Protein AF-A0A2H1KBW0-F1 (afdb_monomer_lite)

Sequence (63 aa):
MQTRTVSALRILPDEQAEPIVMAFYQGMTHTQISENLQVPLGTIKSRIRDGMKKLREELEASR

Structure (mmCIF, N/CA/C/O backbone):
data_AF-A0A2H1KBW0-F1
#
_entry.id   AF-A0A2H1KBW0-F1
#
loop_
_atom_site.group_PDB
_atom_site.id
_atom_site.type_symbol
_atom_site.label_atom_id
_atom_site.label_alt_id
_atom_site.label_comp_id
_atom_site.label_asym_id
_atom_site.label_entity_id
_atom_site.label_seq_id
_atom_site.pdbx_PDB_ins_code
_atom_site.Cartn_x
_atom_site.Cartn_y
_atom_site.Cartn_z
_atom_site.occupancy
_atom_site.B_iso_or_equiv
_atom_site.auth_seq_id
_atom_site.auth_comp_id
_atom_site.auth_asym_id
_atom_site.auth_atom_id
_atom_site.pdbx_PDB_model_num
ATOM 1 N N . MET A 1 1 ? -7.716 -5.433 -24.475 1.00 44.34 1 MET A N 1
ATOM 2 C CA . MET A 1 1 ? -6.416 -4.767 -24.238 1.00 44.34 1 MET A CA 1
ATOM 3 C C . MET A 1 1 ? -6.179 -4.732 -22.740 1.00 44.34 1 MET A C 1
ATOM 5 O O . MET A 1 1 ? -6.936 -4.069 -22.047 1.00 44.34 1 MET A O 1
ATOM 9 N N . GLN A 1 2 ? -5.222 -5.501 -22.222 1.00 48.91 2 GLN A N 1
ATOM 10 C CA . GLN A 1 2 ? -4.847 -5.418 -20.807 1.00 48.91 2 GLN A CA 1
ATOM 11 C C . GLN A 1 2 ? -3.952 -4.181 -20.646 1.00 48.91 2 GLN A C 1
ATOM 13 O O . GLN A 1 2 ? -2.939 -4.062 -21.334 1.00 48.91 2 GLN A O 1
ATOM 18 N N . THR A 1 3 ? -4.365 -3.214 -19.829 1.00 64.12 3 THR A N 1
ATOM 19 C CA . THR A 1 3 ? -3.604 -1.978 -19.593 1.00 64.12 3 THR A CA 1
ATOM 20 C C . THR A 1 3 ? -2.277 -2.336 -18.919 1.00 64.12 3 THR A C 1
ATOM 22 O O . THR A 1 3 ? -2.282 -3.130 -17.984 1.00 64.12 3 THR A O 1
ATOM 25 N N . ARG A 1 4 ? -1.147 -1.756 -19.353 1.00 71.62 4 ARG A N 1
ATOM 26 C CA . ARG A 1 4 ? 0.220 -2.029 -18.841 1.00 71.62 4 ARG A CA 1
ATOM 27 C C . ARG A 1 4 ? 0.313 -2.076 -17.303 1.00 71.62 4 ARG A C 1
ATOM 29 O O . ARG A 1 4 ? 1.050 -2.886 -16.753 1.00 71.62 4 ARG A O 1
ATOM 36 N N . THR A 1 5 ? -0.489 -1.262 -16.617 1.00 70.12 5 THR A N 1
ATOM 37 C CA . THR A 1 5 ? -0.633 -1.229 -15.152 1.00 70.12 5 THR A CA 1
ATOM 38 C C . THR A 1 5 ? -1.145 -2.543 -14.556 1.00 70.12 5 THR A C 1
ATOM 40 O O . THR A 1 5 ? -0.651 -2.982 -13.525 1.00 70.12 5 THR A O 1
ATOM 43 N N . VAL A 1 6 ? -2.109 -3.198 -15.208 1.00 75.38 6 VAL A N 1
ATOM 44 C CA . VAL A 1 6 ? -2.668 -4.485 -14.762 1.00 75.38 6 VAL A CA 1
ATOM 45 C C . VAL A 1 6 ? -1.615 -5.584 -14.876 1.00 75.38 6 VAL A C 1
ATOM 47 O O . VAL A 1 6 ? -1.491 -6.406 -13.975 1.00 75.38 6 VAL A O 1
ATOM 50 N N . SER A 1 7 ? -0.808 -5.564 -15.938 1.00 80.06 7 SER A N 1
ATOM 51 C CA . SER A 1 7 ? 0.316 -6.489 -16.106 1.00 80.06 7 SER A CA 1
ATOM 52 C C . SER A 1 7 ? 1.363 -6.309 -15.002 1.00 80.06 7 SER A C 1
ATOM 54 O O . SER A 1 7 ? 1.818 -7.294 -14.430 1.00 80.06 7 SER A O 1
ATOM 56 N N . ALA A 1 8 ? 1.686 -5.059 -14.654 1.00 80.75 8 ALA A N 1
ATOM 57 C CA . ALA A 1 8 ? 2.619 -4.734 -13.576 1.00 80.75 8 ALA A CA 1
ATOM 58 C C . ALA A 1 8 ? 2.071 -5.079 -12.177 1.00 80.75 8 ALA A C 1
ATOM 60 O O . ALA A 1 8 ? 2.834 -5.354 -11.263 1.00 80.75 8 ALA A O 1
ATOM 61 N N . LEU A 1 9 ? 0.753 -5.132 -11.974 1.00 88.12 9 LEU A N 1
ATOM 62 C CA . LEU A 1 9 ? 0.201 -5.613 -10.701 1.00 88.12 9 LEU A CA 1
ATOM 63 C C . LEU A 1 9 ? 0.425 -7.118 -10.494 1.00 88.12 9 LEU A C 1
ATOM 65 O O . LEU A 1 9 ? 0.560 -7.549 -9.355 1.00 88.12 9 LEU A O 1
ATOM 69 N N . ARG A 1 10 ? 0.519 -7.914 -11.570 1.00 88.06 10 ARG A N 1
ATOM 70 C CA . ARG A 1 10 ? 0.689 -9.381 -11.489 1.00 88.06 10 ARG A CA 1
ATOM 71 C C . ARG A 1 10 ? 2.072 -9.832 -11.017 1.00 88.06 10 ARG A C 1
ATOM 73 O O . ARG A 1 10 ? 2.231 -10.999 -10.683 1.00 88.06 10 ARG A O 1
ATOM 80 N N . 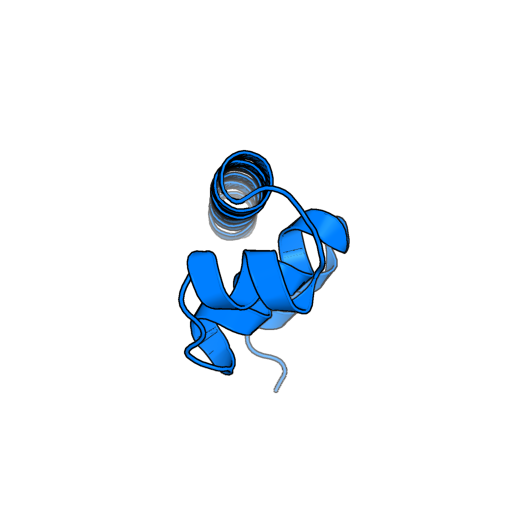ILE A 1 11 ? 3.066 -8.948 -11.031 1.00 88.69 11 ILE A N 1
ATOM 81 C CA . ILE A 1 11 ? 4.427 -9.250 -10.555 1.00 88.69 11 ILE A CA 1
ATOM 82 C C . ILE A 1 11 ? 4.607 -8.951 -9.061 1.00 88.69 11 ILE A C 1
ATOM 84 O O . ILE A 1 11 ? 5.622 -9.317 -8.470 1.00 88.69 11 ILE A O 1
ATOM 88 N N . LEU A 1 12 ? 3.641 -8.272 -8.438 1.00 93.12 12 LEU A N 1
ATOM 89 C CA . LEU A 1 12 ? 3.669 -8.034 -7.005 1.00 93.12 12 LEU A CA 1
ATOM 90 C C . LEU A 1 12 ? 3.210 -9.288 -6.247 1.00 93.12 12 LEU A C 1
ATOM 92 O O . LEU A 1 12 ? 2.292 -9.968 -6.702 1.00 93.12 12 LEU A O 1
ATOM 96 N N . PRO A 1 13 ? 3.772 -9.557 -5.054 1.00 95.31 13 PRO A N 1
ATOM 97 C CA . PRO A 1 13 ? 3.151 -10.466 -4.098 1.00 95.31 13 PRO A CA 1
ATOM 98 C C . PRO A 1 13 ? 1.707 -10.043 -3.81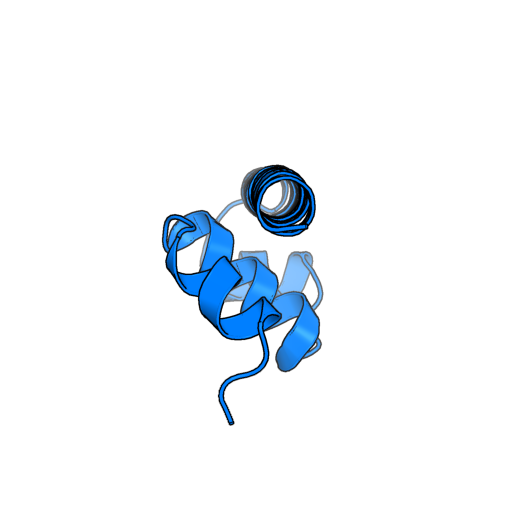1 1.00 95.31 13 PRO A C 1
ATOM 100 O O . PRO A 1 13 ? 1.439 -8.844 -3.688 1.00 95.31 13 PRO A O 1
ATOM 103 N N . ASP A 1 14 ? 0.806 -11.009 -3.628 1.00 94.81 14 ASP A N 1
ATOM 104 C CA . ASP A 1 14 ? -0.623 -10.743 -3.396 1.00 94.81 14 ASP A CA 1
ATOM 105 C C . ASP A 1 14 ? -0.848 -9.794 -2.216 1.00 94.81 14 ASP A C 1
ATOM 107 O O . ASP A 1 14 ? -1.624 -8.847 -2.306 1.00 94.81 14 ASP A O 1
ATOM 111 N N . GLU A 1 15 ? -0.064 -9.955 -1.149 1.00 96.00 15 GLU A N 1
ATOM 112 C CA . GLU A 1 15 ? -0.117 -9.081 0.022 1.00 96.00 15 GLU A CA 1
ATOM 113 C C . GLU A 1 15 ? 0.220 -7.605 -0.265 1.00 96.00 15 GLU A C 1
ATOM 115 O O . GLU A 1 15 ? -0.117 -6.732 0.532 1.00 96.00 15 GLU A O 1
ATOM 120 N N . GLN A 1 16 ? 0.886 -7.306 -1.381 1.00 96.62 16 GLN A N 1
ATOM 121 C CA . GLN A 1 16 ? 1.169 -5.949 -1.854 1.00 96.62 16 GLN A CA 1
ATOM 122 C C . GLN A 1 16 ? 0.152 -5.521 -2.920 1.00 96.62 16 GLN A C 1
ATOM 124 O O . GLN A 1 16 ? -0.314 -4.384 -2.890 1.00 96.62 16 GLN A O 1
ATOM 129 N N . ALA A 1 17 ? -0.219 -6.424 -3.833 1.00 96.06 17 ALA A N 1
ATOM 130 C CA . ALA A 1 17 ? -1.150 -6.153 -4.925 1.00 96.06 17 ALA A CA 1
ATOM 131 C C . ALA A 1 17 ? -2.582 -5.898 -4.434 1.00 96.06 17 ALA A C 1
ATOM 133 O O . ALA A 1 17 ? -3.205 -4.916 -4.834 1.00 96.06 17 ALA A O 1
ATOM 134 N N . GLU A 1 18 ? -3.097 -6.756 -3.554 1.00 96.62 18 GLU A N 1
ATOM 135 C CA . GLU A 1 18 ? -4.469 -6.705 -3.045 1.00 96.62 18 GLU A CA 1
ATOM 136 C C . GLU A 1 18 ? -4.814 -5.348 -2.405 1.00 96.62 18 GLU A C 1
ATOM 138 O O . GLU A 1 18 ? -5.745 -4.696 -2.885 1.00 96.62 18 GLU A O 1
ATOM 143 N N . PRO A 1 19 ? -4.063 -4.829 -1.411 1.00 97.81 19 PRO A N 1
ATOM 144 C CA . PRO A 1 19 ? -4.393 -3.541 -0.805 1.00 97.81 19 PRO A CA 1
ATOM 145 C C . PRO A 1 19 ? -4.229 -2.357 -1.774 1.00 97.81 19 PRO A C 1
ATOM 147 O O . PRO A 1 19 ? -4.945 -1.365 -1.647 1.00 97.81 19 PRO A O 1
ATOM 150 N N . ILE A 1 20 ? -3.343 -2.450 -2.775 1.00 96.56 20 ILE A N 1
ATOM 151 C CA . ILE A 1 20 ? -3.253 -1.449 -3.852 1.00 96.56 20 ILE A CA 1
ATOM 152 C C . ILE A 1 20 ? -4.532 -1.483 -4.694 1.00 96.56 20 ILE A C 1
ATOM 154 O O . ILE A 1 20 ? -5.117 -0.438 -4.977 1.00 96.56 20 ILE A O 1
ATOM 158 N N . VAL A 1 21 ? -5.012 -2.673 -5.059 1.00 95.50 21 VAL A N 1
ATOM 159 C CA . VAL A 1 21 ? -6.238 -2.807 -5.848 1.00 95.50 21 VAL A CA 1
ATOM 160 C C . VAL A 1 21 ? -7.445 -2.262 -5.087 1.00 95.50 21 VAL A C 1
ATOM 162 O O . VAL A 1 21 ? -8.226 -1.495 -5.650 1.00 95.50 21 VAL A O 1
ATOM 165 N N . MET A 1 22 ? -7.575 -2.591 -3.802 1.00 97.31 22 MET A N 1
ATOM 166 C CA . MET A 1 22 ? -8.654 -2.078 -2.955 1.00 97.31 22 MET A CA 1
ATOM 167 C C . MET A 1 22 ? -8.620 -0.548 -2.838 1.00 97.31 22 MET A C 1
ATOM 169 O O . MET A 1 22 ? -9.658 0.105 -2.947 1.00 97.31 22 MET A O 1
ATOM 173 N N . ALA A 1 23 ? -7.432 0.043 -2.688 1.00 96.94 23 ALA A N 1
ATOM 174 C CA . ALA A 1 23 ? -7.291 1.492 -2.589 1.00 96.94 23 ALA A CA 1
ATOM 175 C C . ALA A 1 23 ? -7.670 2.209 -3.896 1.00 96.94 23 ALA A C 1
ATOM 177 O O . ALA A 1 23 ? -8.445 3.164 -3.879 1.00 96.94 23 ALA A O 1
ATOM 178 N N . PHE A 1 24 ? -7.148 1.749 -5.037 1.00 93.19 24 PHE A N 1
ATOM 179 C CA . PHE A 1 24 ? -7.270 2.479 -6.305 1.00 93.19 24 PHE A CA 1
ATOM 180 C C . PHE A 1 24 ? -8.495 2.102 -7.142 1.00 93.19 24 PHE A C 1
ATOM 182 O O . PHE A 1 24 ? -9.026 2.962 -7.840 1.00 93.19 24 PHE A O 1
ATOM 189 N N . TYR A 1 25 ? -8.948 0.848 -7.091 1.00 91.62 25 TYR A N 1
ATOM 190 C CA . TYR A 1 25 ? -10.083 0.379 -7.897 1.00 91.62 25 TYR A CA 1
ATOM 191 C C . TYR A 1 25 ? -11.374 0.238 -7.095 1.00 91.62 25 TYR A C 1
ATOM 193 O O . TYR A 1 25 ? -12.449 0.351 -7.675 1.00 91.62 25 TYR A O 1
ATOM 201 N N . GLN A 1 26 ? -11.285 0.007 -5.783 1.00 95.25 26 GLN A N 1
ATOM 202 C CA . GLN A 1 26 ? -12.463 -0.114 -4.914 1.00 95.25 26 GLN A CA 1
ATOM 203 C C . GLN A 1 26 ? -12.700 1.142 -4.060 1.00 95.25 26 GLN A C 1
ATOM 205 O O . GLN A 1 26 ? -13.712 1.229 -3.371 1.00 95.25 26 GLN A O 1
ATOM 210 N N . GLY A 1 27 ? -11.792 2.126 -4.106 1.00 96.81 27 GLY A N 1
ATOM 211 C CA .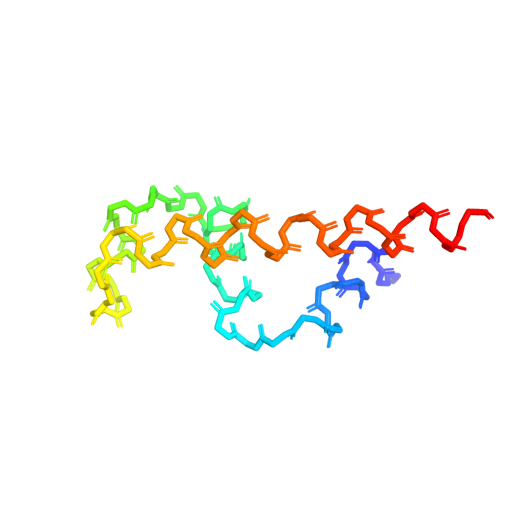 GLY A 1 27 ? -11.928 3.399 -3.392 1.00 96.81 27 GLY A CA 1
ATOM 212 C C . GLY A 1 27 ? -11.848 3.277 -1.868 1.00 96.81 27 GLY A C 1
ATOM 213 O O . GLY A 1 27 ? -12.281 4.185 -1.158 1.00 96.81 27 GLY A O 1
ATOM 214 N N . MET A 1 28 ? -11.323 2.164 -1.351 1.00 98.44 28 MET A N 1
ATOM 215 C CA . MET A 1 28 ? -11.223 1.938 0.088 1.00 98.44 28 MET A CA 1
ATOM 216 C C . MET A 1 28 ? -10.088 2.765 0.696 1.00 98.44 28 MET A C 1
ATOM 218 O O . MET A 1 28 ? -8.983 2.853 0.160 1.00 98.44 28 MET A O 1
ATOM 222 N N . THR A 1 29 ? -10.328 3.332 1.875 1.00 98.50 29 THR A N 1
ATOM 223 C CA . THR A 1 29 ? -9.271 3.956 2.680 1.00 98.50 29 THR A CA 1
ATOM 224 C C . THR A 1 29 ? -8.345 2.897 3.279 1.00 98.50 29 THR A C 1
ATOM 226 O O . THR A 1 29 ? -8.744 1.759 3.513 1.00 98.50 29 THR A O 1
ATOM 229 N N . HIS A 1 30 ? -7.110 3.272 3.626 1.00 98.38 30 HIS A N 1
ATOM 230 C CA . HIS A 1 30 ? -6.175 2.343 4.277 1.00 98.38 30 HIS A CA 1
ATOM 231 C C . HIS A 1 30 ? -6.720 1.754 5.592 1.00 98.38 30 HIS A C 1
ATOM 233 O O . HIS A 1 30 ? -6.396 0.615 5.921 1.00 98.38 30 HIS A O 1
ATOM 239 N N . THR A 1 31 ? -7.552 2.501 6.326 1.00 98.62 31 THR A N 1
ATOM 240 C CA . THR A 1 31 ? -8.230 2.007 7.536 1.00 98.62 31 THR A CA 1
ATOM 241 C C . THR A 1 31 ? -9.274 0.949 7.191 1.00 98.62 31 THR A C 1
ATOM 243 O O . THR A 1 31 ? -9.225 -0.138 7.751 1.00 98.62 31 THR A O 1
ATOM 246 N N . GLN A 1 32 ? -10.133 1.204 6.198 1.00 98.69 32 GLN A N 1
ATOM 247 C CA . GLN A 1 32 ? -11.113 0.212 5.733 1.00 98.69 32 GLN A CA 1
ATOM 248 C C . GLN A 1 32 ? -10.441 -1.059 5.201 1.00 98.69 32 GLN A C 1
ATOM 250 O O . GLN A 1 32 ? -10.933 -2.157 5.426 1.00 98.69 32 GLN A O 1
ATOM 255 N N . ILE A 1 33 ? -9.299 -0.934 4.519 1.00 98.62 33 ILE A N 1
ATOM 256 C CA . ILE A 1 33 ? -8.518 -2.085 4.040 1.00 98.62 33 ILE A CA 1
ATOM 257 C C . ILE A 1 33 ? -7.943 -2.876 5.221 1.00 98.62 33 ILE A C 1
ATOM 259 O O . ILE A 1 33 ? -7.999 -4.101 5.230 1.00 98.62 33 ILE A O 1
ATOM 263 N N . SER A 1 34 ? -7.404 -2.181 6.226 1.00 98.69 34 SER A N 1
ATOM 264 C CA . SER A 1 34 ? -6.891 -2.791 7.458 1.00 98.69 34 SER A CA 1
ATOM 265 C C . SER A 1 34 ? -7.965 -3.602 8.180 1.00 98.69 34 SER A C 1
ATOM 267 O O . SER A 1 34 ? -7.714 -4.746 8.558 1.00 98.69 34 SER A O 1
ATOM 269 N N . GLU A 1 35 ? -9.167 -3.044 8.304 1.00 98.56 35 GLU A N 1
ATOM 270 C CA . GLU A 1 35 ? -10.324 -3.713 8.896 1.00 98.56 35 GLU A CA 1
ATOM 271 C C . GLU A 1 35 ? -10.800 -4.889 8.035 1.00 98.56 35 GLU A C 1
ATOM 273 O O . GLU A 1 35 ? -11.006 -5.983 8.553 1.00 98.56 35 GLU A O 1
ATOM 278 N N . ASN A 1 36 ? -10.918 -4.714 6.717 1.00 98.12 36 ASN A N 1
ATOM 279 C CA . ASN A 1 36 ? -11.400 -5.767 5.823 1.00 98.12 36 ASN A CA 1
ATOM 280 C C . ASN A 1 36 ? -10.450 -6.972 5.756 1.00 98.12 36 ASN A C 1
ATOM 282 O O . ASN A 1 36 ? -10.901 -8.112 5.756 1.00 98.12 36 ASN A O 1
ATOM 286 N N . LEU A 1 37 ? -9.138 -6.726 5.714 1.00 97.50 37 LEU A N 1
ATOM 287 C CA . LEU A 1 37 ? -8.123 -7.779 5.623 1.00 97.50 37 LEU A CA 1
ATOM 288 C C . LEU A 1 37 ? -7.679 -8.312 6.993 1.00 97.50 37 LEU A C 1
ATOM 290 O O . LEU A 1 37 ? -6.889 -9.250 7.040 1.00 97.50 37 LEU A O 1
ATOM 294 N N . GLN A 1 38 ? -8.154 -7.726 8.100 1.00 98.12 38 GLN A N 1
ATOM 295 C CA . GLN A 1 38 ? -7.723 -8.061 9.466 1.00 98.12 38 GLN A CA 1
ATOM 296 C C . GLN A 1 38 ? -6.193 -7.970 9.642 1.00 98.12 38 GLN A C 1
ATOM 298 O O . GLN A 1 38 ? -5.555 -8.787 10.305 1.00 98.12 38 GLN A O 1
ATOM 303 N N . VAL A 1 39 ? -5.589 -6.947 9.034 1.00 98.19 39 VAL A N 1
ATOM 304 C CA . VAL A 1 39 ? -4.142 -6.691 9.051 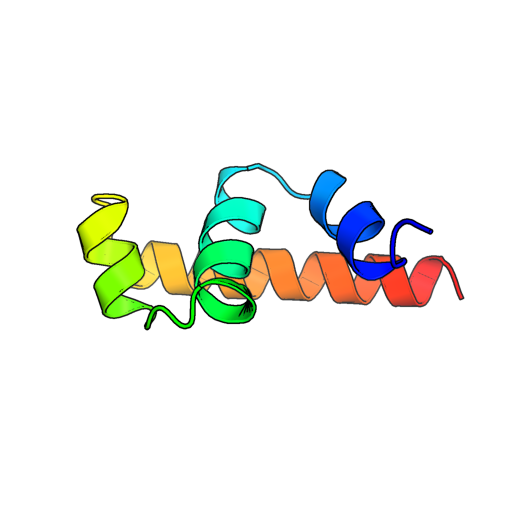1.00 98.19 39 VAL A CA 1
ATOM 305 C C . VAL A 1 39 ? -3.896 -5.318 9.673 1.00 98.19 39 VAL A C 1
ATOM 307 O O . VAL A 1 39 ? -4.609 -4.378 9.324 1.00 98.19 39 VAL A O 1
ATOM 310 N N . PRO A 1 40 ? -2.879 -5.130 10.537 1.00 98.62 40 PRO A N 1
ATOM 311 C CA . PRO A 1 40 ? -2.602 -3.831 11.146 1.00 98.62 40 PRO A CA 1
ATOM 312 C C . PRO A 1 40 ? -2.430 -2.700 10.120 1.00 98.62 40 PRO A C 1
ATOM 314 O O . PRO A 1 40 ? -1.737 -2.859 9.113 1.00 98.62 40 PRO A O 1
ATOM 317 N N . LEU A 1 41 ? -2.985 -1.519 10.413 1.00 98.62 41 LEU A N 1
ATOM 318 C CA . LEU A 1 41 ? -2.931 -0.349 9.524 1.00 98.62 41 LEU A CA 1
ATOM 319 C C . LEU A 1 41 ? -1.498 0.028 9.115 1.00 98.62 41 LEU A C 1
ATOM 321 O O . LEU A 1 41 ? -1.259 0.428 7.975 1.00 98.62 41 LEU A O 1
ATOM 325 N N . GLY A 1 42 ? -0.534 -0.111 10.031 1.00 98.50 42 GLY A N 1
ATOM 326 C CA . GLY A 1 42 ? 0.885 0.107 9.734 1.00 98.50 42 GLY A CA 1
ATOM 327 C C . GLY A 1 42 ? 1.404 -0.825 8.634 1.00 98.50 42 GLY A C 1
ATOM 328 O O . GLY A 1 42 ? 2.066 -0.361 7.707 1.00 98.50 42 GLY A O 1
ATOM 329 N N . THR A 1 43 ? 1.022 -2.103 8.690 1.00 98.50 43 THR A N 1
ATOM 330 C CA . THR A 1 43 ? 1.381 -3.131 7.705 1.00 98.50 43 THR A CA 1
ATOM 331 C C . THR A 1 43 ? 0.695 -2.896 6.360 1.00 98.50 43 THR A C 1
ATOM 333 O O . THR A 1 43 ? 1.323 -3.059 5.316 1.00 98.50 43 THR A O 1
ATOM 336 N N . ILE A 1 44 ? -0.567 -2.448 6.350 1.00 98.62 44 ILE A N 1
ATOM 337 C CA . ILE A 1 44 ? -1.248 -2.047 5.106 1.00 98.62 44 ILE A CA 1
ATOM 338 C C . ILE A 1 44 ? -0.512 -0.888 4.434 1.00 98.62 44 ILE A C 1
ATOM 340 O O . ILE A 1 44 ? -0.210 -0.950 3.243 1.00 98.62 44 ILE A O 1
ATOM 344 N N . LYS A 1 45 ? -0.155 0.149 5.200 1.00 98.50 45 LYS A N 1
ATOM 345 C CA . LYS A 1 45 ? 0.592 1.296 4.670 1.00 98.50 45 LYS A CA 1
ATOM 346 C C . LYS A 1 45 ? 1.949 0.880 4.099 1.00 98.50 45 LYS A C 1
ATOM 348 O O . LYS A 1 45 ? 2.314 1.368 3.031 1.00 98.50 45 LYS A O 1
ATOM 353 N N . SER A 1 46 ? 2.690 -0.007 4.772 1.00 98.69 46 SER A N 1
ATOM 354 C CA . SER A 1 46 ? 3.973 -0.495 4.251 1.00 98.69 46 SER A CA 1
ATOM 355 C C . SER A 1 46 ? 3.799 -1.358 3.002 1.00 98.69 46 SER A C 1
ATOM 357 O O . SER A 1 46 ? 4.494 -1.116 2.024 1.00 98.69 46 SER A O 1
ATOM 359 N N . ARG A 1 47 ? 2.828 -2.281 2.972 1.00 97.94 47 ARG A N 1
ATOM 360 C CA . ARG A 1 47 ? 2.526 -3.117 1.795 1.00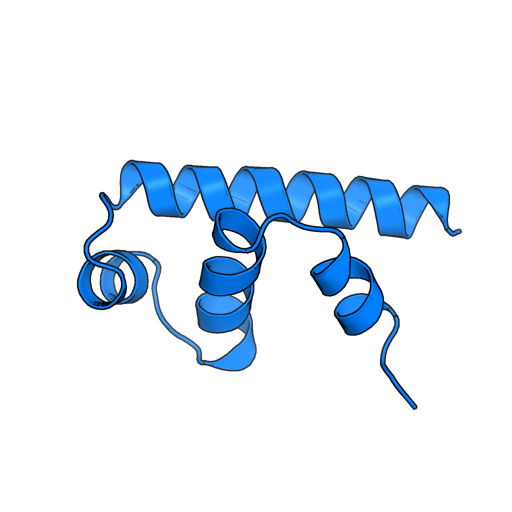 97.94 47 ARG A CA 1
ATOM 361 C C . ARG A 1 47 ? 2.191 -2.285 0.560 1.00 97.94 47 ARG A C 1
ATOM 363 O O . ARG A 1 47 ? 2.766 -2.518 -0.500 1.00 97.94 47 ARG A O 1
ATOM 370 N N . ILE A 1 48 ? 1.328 -1.278 0.714 1.00 97.81 48 ILE A N 1
ATOM 371 C CA . ILE A 1 48 ? 0.975 -0.353 -0.371 1.00 97.81 48 ILE A CA 1
ATOM 372 C C . ILE A 1 48 ? 2.207 0.429 -0.825 1.00 97.81 48 ILE A C 1
ATOM 374 O O . ILE A 1 48 ? 2.490 0.487 -2.018 1.00 97.81 48 ILE A O 1
ATOM 378 N N . ARG A 1 49 ? 2.971 1.013 0.105 1.00 97.88 49 ARG A N 1
ATOM 379 C CA . ARG A 1 49 ? 4.180 1.779 -0.231 1.00 97.88 49 ARG A CA 1
ATOM 380 C C . ARG A 1 49 ? 5.191 0.931 -1.002 1.00 97.88 49 ARG A C 1
ATOM 382 O O . ARG A 1 49 ? 5.691 1.369 -2.036 1.00 97.88 49 ARG A O 1
ATOM 389 N N . ASP A 1 50 ? 5.490 -0.259 -0.499 1.00 97.56 50 ASP A N 1
ATOM 390 C CA . ASP A 1 50 ? 6.533 -1.118 -1.050 1.00 97.56 50 ASP A CA 1
ATOM 391 C C . ASP A 1 50 ? 6.091 -1.709 -2.402 1.00 97.56 50 ASP A C 1
ATOM 393 O O . ASP A 1 50 ? 6.887 -1.755 -3.342 1.00 97.56 50 ASP A O 1
ATOM 397 N N . GLY A 1 51 ? 4.806 -2.052 -2.554 1.00 95.94 51 GLY A N 1
ATOM 398 C CA . GLY A 1 51 ? 4.231 -2.451 -3.840 1.00 95.94 51 GLY A CA 1
ATOM 399 C C . GLY A 1 51 ? 4.237 -1.318 -4.873 1.00 95.94 51 GLY A C 1
ATOM 400 O O . GLY A 1 51 ? 4.659 -1.524 -6.008 1.00 95.94 51 GLY A O 1
ATOM 401 N N . MET A 1 52 ? 3.871 -0.091 -4.485 1.00 95.06 52 MET A N 1
ATOM 402 C CA . MET A 1 52 ? 3.924 1.078 -5.376 1.00 95.06 52 MET A CA 1
ATOM 403 C C . MET A 1 52 ? 5.351 1.421 -5.816 1.00 95.06 52 MET A C 1
ATOM 405 O O . MET A 1 52 ? 5.554 1.866 -6.947 1.00 95.06 52 MET A O 1
ATOM 409 N N . LYS A 1 53 ? 6.347 1.202 -4.948 1.00 95.56 53 LYS A N 1
ATOM 410 C CA . LYS A 1 53 ? 7.763 1.359 -5.300 1.00 95.56 53 LYS A CA 1
ATOM 411 C C . LYS A 1 53 ? 8.172 0.367 -6.395 1.00 95.56 53 LYS A C 1
ATOM 413 O O . LYS A 1 53 ? 8.696 0.799 -7.416 1.00 95.56 53 LYS A O 1
ATOM 418 N N . LYS A 1 54 ? 7.856 -0.920 -6.228 1.00 92.88 54 LYS A N 1
ATOM 419 C CA . LYS A 1 54 ? 8.134 -1.954 -7.241 1.00 92.88 54 LYS A CA 1
ATOM 420 C C . LYS A 1 54 ? 7.424 -1.683 -8.567 1.00 92.88 54 LYS A C 1
ATOM 422 O O . LYS A 1 54 ? 8.034 -1.783 -9.622 1.00 92.88 54 LYS A O 1
ATOM 427 N N . LEU A 1 55 ? 6.151 -1.276 -8.527 1.00 92.31 55 LEU A N 1
ATOM 428 C CA . LEU A 1 55 ? 5.406 -0.915 -9.740 1.00 92.31 55 LEU A CA 1
ATOM 429 C C . LEU A 1 55 ? 6.091 0.206 -10.521 1.00 92.31 55 LEU A C 1
ATOM 431 O O . LEU A 1 55 ? 6.135 0.161 -11.747 1.00 92.31 55 LEU A O 1
ATOM 435 N N . ARG A 1 56 ? 6.620 1.216 -9.821 1.00 90.94 56 ARG A N 1
ATOM 436 C CA . ARG A 1 56 ? 7.373 2.303 -10.449 1.00 90.94 56 ARG A CA 1
ATOM 437 C C . ARG A 1 56 ? 8.634 1.779 -11.128 1.00 90.94 56 ARG A C 1
ATOM 439 O O . ARG A 1 56 ? 8.818 2.065 -12.305 1.00 90.94 56 ARG A O 1
ATOM 446 N N . GLU A 1 57 ? 9.449 1.013 -10.405 1.00 91.06 57 GLU A N 1
ATOM 447 C CA . GLU A 1 57 ? 10.699 0.438 -10.923 1.00 91.06 57 GLU A CA 1
ATOM 448 C C . GLU A 1 57 ? 10.446 -0.373 -12.204 1.00 91.06 57 GLU A C 1
ATOM 450 O O . GLU A 1 57 ? 11.166 -0.236 -13.187 1.00 91.06 57 GLU A O 1
ATOM 455 N N . GLU A 1 58 ? 9.358 -1.134 -12.243 1.00 88.38 58 GLU A N 1
ATOM 456 C CA . GLU A 1 58 ? 9.012 -2.018 -13.361 1.00 88.38 58 GLU A CA 1
ATOM 457 C C . GLU A 1 58 ? 8.453 -1.270 -14.575 1.00 88.38 58 GLU A C 1
ATOM 459 O O . GLU A 1 58 ? 8.782 -1.567 -15.728 1.00 88.38 58 GLU A O 1
ATOM 464 N N . LEU A 1 59 ? 7.642 -0.238 -14.336 1.00 85.94 59 LEU A N 1
ATOM 465 C CA . LEU A 1 59 ? 7.155 0.644 -15.398 1.00 85.94 59 LEU A CA 1
ATOM 466 C C . LEU A 1 59 ? 8.271 1.528 -15.979 1.00 85.94 59 LEU A C 1
ATOM 468 O O . LEU A 1 59 ? 8.187 1.909 -17.153 1.00 85.94 59 LEU A O 1
ATOM 472 N N . GLU A 1 60 ? 9.290 1.849 -15.182 1.00 88.31 60 GLU A N 1
ATOM 473 C CA . GLU A 1 60 ? 10.499 2.559 -15.609 1.00 88.31 60 GLU A CA 1
ATOM 474 C C . GLU A 1 60 ? 11.470 1.633 -16.355 1.00 88.31 60 GLU A C 1
ATOM 476 O O . GLU A 1 60 ? 11.975 2.029 -17.400 1.00 88.31 60 GLU A O 1
ATOM 481 N N . ALA A 1 61 ? 11.678 0.395 -15.896 1.00 80.00 61 ALA A N 1
ATOM 482 C CA . ALA A 1 61 ? 12.531 -0.594 -16.564 1.00 80.00 61 ALA A CA 1
ATOM 483 C C . ALA A 1 61 ? 11.959 -1.066 -17.909 1.00 80.00 61 ALA A C 1
ATOM 485 O O . ALA A 1 61 ? 12.702 -1.368 -18.838 1.00 80.00 61 ALA A O 1
ATOM 486 N N . SER A 1 62 ? 10.631 -1.104 -18.029 1.00 70.00 62 SER A N 1
ATOM 487 C CA . SER A 1 62 ? 9.937 -1.474 -19.265 1.00 70.00 62 SER A CA 1
ATOM 488 C C . SER A 1 62 ? 9.771 -0.299 -20.249 1.00 70.00 62 SER A C 1
ATOM 490 O O . SER A 1 62 ? 8.875 -0.366 -21.098 1.00 70.00 62 SER A O 1
ATOM 492 N N . ARG A 1 63 ? 10.479 0.825 -20.054 1.00 60.22 63 ARG A N 1
ATOM 493 C CA . ARG A 1 63 ? 10.399 2.044 -20.882 1.00 60.22 63 ARG A CA 1
ATOM 494 C C . ARG A 1 63 ? 11.374 2.005 -22.054 1.00 60.22 63 ARG A C 1
ATOM 496 O O . ARG A 1 63 ? 12.494 1.491 -21.878 1.00 60.22 63 ARG A O 1
#

Secondary structure (DSSP, 8-state):
---HHHHHHTTS-HHHHHHHHHHHHS---HHHHHHHHT--H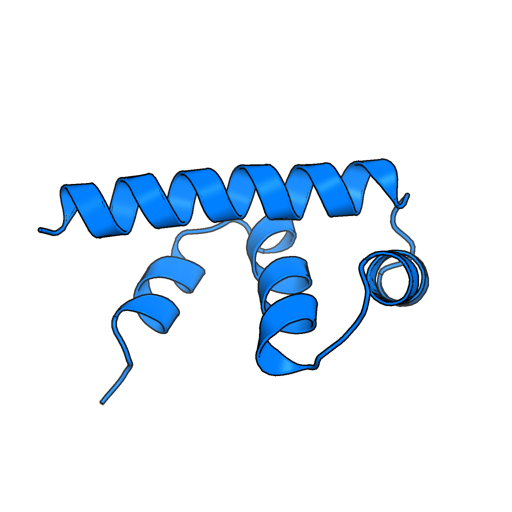HHHHHHHHHHHHHHHHHHHHT-

Organism: NCBI:txid1255616

Radius of gyration: 11.9 Å; chains: 1; bounding box: 25×15×35 Å

pLDDT: mean 90.76, std 12.09, range [44.34, 98.69]

InterPro domains:
  IPR007630 RNA polymerase sigma-70 region 4 [PF04545] (8-57)
  IPR013324 RNA polymerase sigma factor, region 3/4-like [SSF88659] (4-60)
  IPR036388 Winged helix-like DNA-binding domain superfamily [G3DSA:1.10.10.10] (2-61)

Foldseek 3Di:
DQPPLNVLLVPADCLLSVLLCCVPVVVDDLVRVCVVVVHDSVSSVVSPVVSVVSSVVVVVVVD